Protein AF-A0A537E301-F1 (afdb_monomer_lite)

Structure (mmCIF, N/CA/C/O backbone):
data_AF-A0A537E301-F1
#
_entry.id   AF-A0A537E301-F1
#
loop_
_atom_site.group_PDB
_atom_site.id
_atom_site.type_symbol
_atom_site.label_atom_id
_atom_site.label_alt_id
_atom_site.label_comp_id
_atom_site.label_asym_id
_atom_site.label_entity_id
_atom_site.label_seq_id
_atom_site.pdbx_PDB_ins_code
_atom_site.Cartn_x
_atom_site.Cartn_y
_atom_site.Cartn_z
_atom_site.occupancy
_atom_site.B_iso_or_equiv
_atom_site.auth_seq_id
_atom_site.auth_comp_id
_atom_site.auth_asym_id
_atom_site.auth_atom_id
_atom_site.pdbx_PDB_model_num
ATOM 1 N N . MET A 1 1 ? -23.991 2.949 22.597 1.00 38.22 1 MET A N 1
ATOM 2 C CA . MET A 1 1 ? -23.274 2.949 21.305 1.00 38.22 1 MET A CA 1
ATOM 3 C C . MET A 1 1 ? -21.821 3.280 21.598 1.00 38.22 1 MET A C 1
ATOM 5 O O . MET A 1 1 ? -21.484 4.445 21.766 1.00 38.22 1 MET A O 1
ATOM 9 N N . THR A 1 2 ? -20.986 2.268 21.814 1.00 41.47 2 THR A N 1
ATOM 10 C CA . THR A 1 2 ? -19.544 2.465 21.977 1.00 41.47 2 THR A CA 1
ATOM 11 C C . THR A 1 2 ? -19.004 2.972 20.644 1.00 41.47 2 THR A C 1
ATOM 13 O O . THR A 1 2 ? -19.087 2.281 19.634 1.00 41.47 2 THR A O 1
ATOM 16 N N . LYS A 1 3 ? -18.528 4.223 20.621 1.00 44.59 3 LYS A N 1
ATOM 17 C CA . LYS A 1 3 ? -17.743 4.755 19.505 1.00 44.59 3 LYS A CA 1
ATOM 18 C C . LYS A 1 3 ? -16.579 3.787 19.300 1.00 44.59 3 LYS A C 1
ATOM 20 O O . LYS A 1 3 ? -15.755 3.647 20.201 1.00 44.59 3 LYS A O 1
ATOM 25 N N . GLY A 1 4 ? -16.575 3.071 18.176 1.00 47.84 4 GLY A N 1
ATOM 26 C CA . GLY A 1 4 ? -15.449 2.233 17.790 1.00 47.84 4 GLY A CA 1
ATOM 27 C C . GLY A 1 4 ? -14.208 3.111 17.785 1.00 47.84 4 GLY A C 1
ATOM 28 O O . GLY A 1 4 ? -14.200 4.168 17.156 1.00 47.84 4 GLY A O 1
ATOM 29 N N . VAL A 1 5 ? -13.206 2.731 18.571 1.00 54.94 5 VAL A N 1
ATOM 30 C CA . VAL A 1 5 ? -11.879 3.335 18.490 1.00 54.94 5 VAL A CA 1
ATOM 31 C C . VAL A 1 5 ? -11.424 3.088 17.056 1.00 54.94 5 VAL A C 1
ATOM 33 O O . VAL A 1 5 ? -11.218 1.932 16.696 1.00 54.94 5 VAL A O 1
ATOM 36 N N . GLY A 1 6 ? -11.387 4.135 16.224 1.00 59.81 6 GLY A N 1
ATOM 37 C CA . GLY A 1 6 ? -10.941 4.018 14.834 1.00 59.81 6 GLY A CA 1
ATOM 38 C C . GLY A 1 6 ? -9.597 3.304 14.812 1.00 59.81 6 GLY A C 1
ATOM 39 O O . GLY A 1 6 ? -8.705 3.643 15.599 1.00 59.81 6 GLY A O 1
ATOM 40 N N . MET A 1 7 ? -9.484 2.258 14.001 1.00 72.75 7 MET A N 1
ATOM 41 C CA . MET A 1 7 ? -8.268 1.461 13.962 1.00 72.75 7 MET A CA 1
ATOM 42 C C . MET A 1 7 ? -7.192 2.288 13.258 1.00 72.75 7 MET A C 1
ATOM 44 O O . MET A 1 7 ? -7.309 2.631 12.088 1.00 72.75 7 MET A O 1
ATOM 48 N N . VAL A 1 8 ? -6.133 2.643 13.983 1.00 84.56 8 VAL A N 1
ATOM 49 C CA . VAL A 1 8 ? -5.005 3.406 13.432 1.00 84.56 8 VAL A CA 1
ATOM 50 C C . VAL A 1 8 ? -3.936 2.426 12.961 1.00 84.56 8 VAL A C 1
ATOM 52 O O . VAL A 1 8 ? -3.671 1.433 13.645 1.00 84.56 8 VAL A O 1
ATOM 55 N N . LEU A 1 9 ? -3.309 2.703 11.812 1.00 88.69 9 LEU A N 1
ATOM 56 C CA . LEU A 1 9 ? -2.169 1.915 11.341 1.00 88.69 9 LEU A CA 1
ATOM 57 C C . LEU A 1 9 ? -1.079 1.905 12.414 1.00 88.69 9 LEU A C 1
ATOM 59 O O . LEU A 1 9 ? -0.742 2.945 12.994 1.00 88.69 9 LEU A O 1
ATOM 63 N N . THR A 1 10 ? -0.465 0.746 12.638 1.00 92.62 10 THR A N 1
ATOM 64 C CA . THR A 1 10 ? 0.740 0.691 13.468 1.00 92.62 10 THR A CA 1
ATOM 65 C C . THR A 1 10 ? 1.881 1.471 12.801 1.00 92.62 10 THR A C 1
ATOM 67 O O . THR A 1 10 ? 1.886 1.651 11.577 1.00 92.62 10 THR A O 1
ATOM 70 N N . PRO A 1 11 ? 2.907 1.905 13.561 1.00 92.19 11 PRO A N 1
ATOM 71 C CA . PRO A 1 11 ? 4.061 2.588 12.980 1.00 92.19 11 PRO A CA 1
ATOM 72 C C . PRO A 1 11 ? 4.705 1.811 11.822 1.00 92.19 11 PRO A C 1
ATOM 74 O O . PRO A 1 11 ? 5.021 2.404 10.795 1.00 92.19 11 PRO A O 1
ATOM 77 N N . ARG A 1 12 ? 4.810 0.479 11.939 1.00 90.06 12 ARG A N 1
ATOM 78 C CA . ARG A 1 12 ? 5.416 -0.390 10.918 1.00 90.06 12 ARG A CA 1
ATOM 79 C C . ARG A 1 12 ? 4.578 -0.484 9.638 1.00 90.06 12 ARG A C 1
ATOM 81 O O . ARG A 1 12 ? 5.137 -0.515 8.541 1.00 90.06 12 ARG A O 1
ATOM 88 N N . GLU A 1 13 ? 3.253 -0.527 9.767 1.00 93.06 13 GLU A N 1
ATOM 89 C CA . GLU A 1 13 ? 2.317 -0.566 8.632 1.00 93.06 13 GLU A CA 1
ATOM 90 C C . GLU A 1 13 ? 2.251 0.789 7.922 1.00 93.06 13 GLU A C 1
ATOM 92 O O . GLU A 1 13 ? 2.296 0.852 6.693 1.00 93.06 13 GLU A O 1
ATOM 97 N N . ARG A 1 14 ? 2.229 1.888 8.687 1.00 93.75 14 ARG A N 1
ATOM 98 C CA . ARG A 1 14 ? 2.325 3.251 8.146 1.00 93.75 14 ARG A CA 1
ATOM 99 C C . ARG A 1 14 ? 3.624 3.443 7.373 1.00 93.75 14 ARG A C 1
ATOM 101 O O . ARG A 1 14 ? 3.610 4.003 6.276 1.00 93.75 14 ARG A O 1
ATOM 108 N N . GLU A 1 15 ? 4.738 2.987 7.938 1.00 92.50 15 GLU A N 1
ATOM 109 C CA . GLU A 1 15 ? 6.046 3.052 7.293 1.00 92.50 15 GLU A CA 1
ATOM 110 C C . GLU A 1 15 ? 6.073 2.215 6.009 1.00 92.50 15 GLU A C 1
ATOM 112 O O . GLU A 1 15 ? 6.563 2.699 4.995 1.00 92.50 15 GLU A O 1
ATOM 117 N N . LEU A 1 16 ? 5.484 1.008 6.012 1.00 92.12 16 LEU A N 1
ATOM 118 C CA . LEU A 1 16 ? 5.372 0.176 4.808 1.00 92.12 16 LEU A CA 1
ATOM 119 C C . LEU A 1 16 ? 4.625 0.912 3.689 1.00 92.12 16 LEU A C 1
ATOM 121 O O . LEU A 1 16 ? 5.160 1.091 2.600 1.00 92.12 16 LEU A O 1
ATOM 125 N N . MET A 1 17 ? 3.409 1.383 3.977 1.00 92.62 17 MET A N 1
ATOM 126 C CA . MET A 1 17 ? 2.565 2.092 3.009 1.00 92.62 17 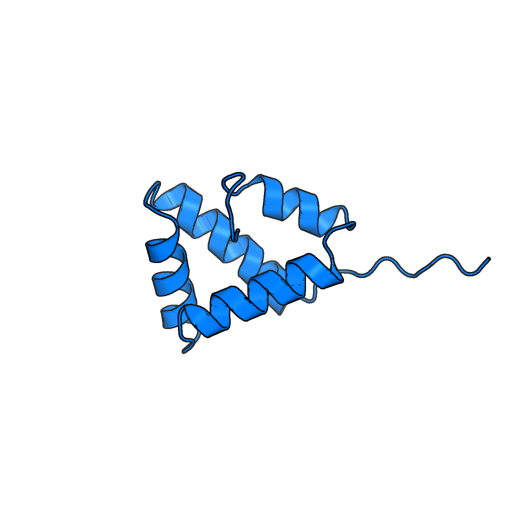MET A CA 1
ATOM 127 C C . MET A 1 17 ? 3.234 3.372 2.489 1.00 92.62 17 MET A C 1
ATOM 129 O O . MET A 1 17 ? 3.139 3.702 1.308 1.00 92.62 17 MET A O 1
ATOM 133 N N . THR A 1 18 ? 3.940 4.089 3.365 1.00 92.38 18 THR A N 1
ATOM 134 C CA . THR A 1 18 ? 4.694 5.292 2.989 1.00 92.38 18 THR A CA 1
ATOM 135 C C . THR A 1 18 ? 5.884 4.951 2.097 1.00 92.38 18 THR A C 1
ATOM 137 O O . THR A 1 18 ? 6.089 5.630 1.093 1.00 92.38 18 THR A O 1
ATOM 140 N N . GLY A 1 19 ? 6.634 3.898 2.434 1.00 89.75 19 GLY A N 1
ATOM 141 C CA . GLY A 1 19 ? 7.758 3.403 1.643 1.00 89.75 19 GLY A CA 1
ATOM 142 C C . GLY A 1 19 ? 7.328 3.011 0.234 1.00 89.75 19 GLY A C 1
ATOM 143 O O . GLY A 1 19 ? 7.910 3.501 -0.727 1.00 89.75 19 GLY A O 1
ATOM 144 N N . MET A 1 20 ? 6.236 2.251 0.106 1.00 89.81 20 MET A N 1
ATOM 145 C CA . MET A 1 20 ? 5.666 1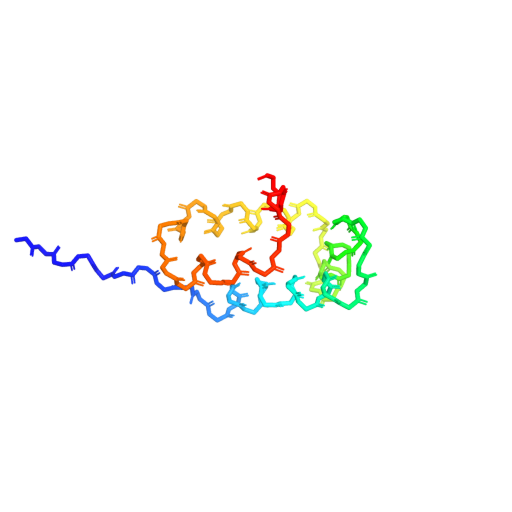.895 -1.198 1.00 89.81 20 MET A CA 1
ATOM 146 C C . MET A 1 20 ? 5.309 3.133 -2.030 1.00 89.81 20 MET A C 1
ATOM 148 O O . MET A 1 20 ? 5.667 3.215 -3.202 1.00 89.81 20 MET A O 1
ATOM 152 N N . GLY A 1 21 ? 4.639 4.119 -1.420 1.00 88.19 21 GLY A N 1
ATOM 153 C CA . GLY A 1 21 ? 4.275 5.370 -2.094 1.00 88.19 21 GLY A CA 1
ATOM 154 C C . GLY A 1 21 ? 5.484 6.183 -2.551 1.00 88.19 21 GLY A C 1
ATOM 155 O O . GLY A 1 21 ? 5.441 6.800 -3.611 1.00 88.19 21 GLY A O 1
ATOM 156 N N . ASN A 1 22 ? 6.562 6.179 -1.769 1.00 87.56 22 ASN A N 1
ATOM 157 C CA . ASN A 1 22 ? 7.798 6.868 -2.124 1.00 87.56 22 ASN A CA 1
ATOM 158 C C . ASN A 1 22 ? 8.535 6.143 -3.260 1.00 87.56 22 ASN A C 1
ATOM 160 O O . ASN A 1 22 ? 8.899 6.790 -4.235 1.00 87.56 22 ASN A O 1
ATOM 164 N N . CYS A 1 23 ? 8.701 4.819 -3.169 1.00 83.38 23 CYS A N 1
ATOM 165 C CA . CYS A 1 23 ? 9.342 4.017 -4.215 1.00 83.38 23 CYS A CA 1
ATOM 166 C C . CYS A 1 23 ? 8.603 4.151 -5.549 1.00 83.38 23 CYS A C 1
ATOM 168 O O . CYS A 1 23 ? 9.228 4.436 -6.564 1.00 83.38 23 CYS A O 1
ATOM 170 N N . TYR A 1 24 ? 7.272 4.041 -5.542 1.00 83.69 24 TYR A N 1
ATOM 171 C CA . TYR A 1 24 ? 6.477 4.204 -6.757 1.00 83.69 24 TYR A CA 1
ATOM 172 C C . TYR A 1 24 ? 6.643 5.600 -7.383 1.00 83.69 24 TYR A C 1
ATOM 174 O O . TYR A 1 24 ? 6.865 5.716 -8.585 1.00 83.69 24 TYR A O 1
ATOM 182 N N . ALA A 1 25 ? 6.590 6.662 -6.571 1.00 83.19 25 ALA A N 1
ATOM 183 C CA . ALA A 1 25 ? 6.747 8.033 -7.057 1.00 83.19 25 ALA A CA 1
ATOM 184 C C . ALA A 1 25 ? 8.154 8.332 -7.601 1.00 83.19 25 ALA A C 1
ATOM 186 O O . ALA A 1 25 ? 8.299 9.203 -8.450 1.00 83.19 25 ALA A O 1
ATOM 187 N N . SER A 1 26 ? 9.186 7.653 -7.096 1.00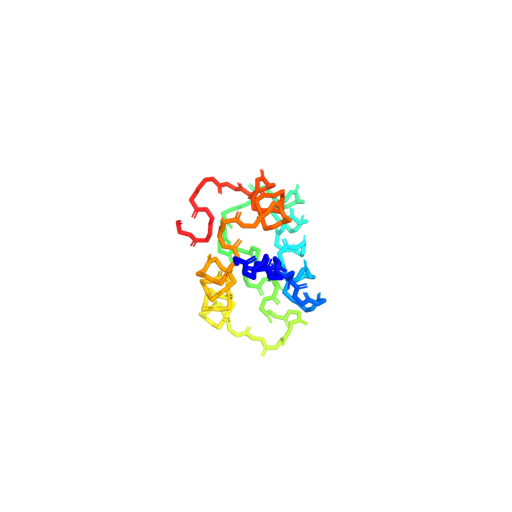 79.75 26 SER A N 1
ATOM 188 C CA . SER A 1 26 ? 10.562 7.831 -7.566 1.00 79.75 26 SER A CA 1
ATOM 189 C C . SER A 1 26 ? 10.877 7.011 -8.813 1.00 79.75 26 SER A C 1
ATOM 191 O O . SER A 1 26 ? 11.586 7.508 -9.682 1.00 79.75 26 SER A O 1
ATOM 193 N N . CYS A 1 27 ? 10.371 5.781 -8.903 1.00 70.69 27 CYS A N 1
ATOM 194 C CA . CYS A 1 27 ? 10.706 4.881 -10.003 1.00 70.69 27 CYS A CA 1
ATOM 195 C C . CYS A 1 27 ? 9.796 5.084 -11.221 1.00 70.69 27 CYS A C 1
ATOM 197 O O . CYS A 1 27 ? 10.266 4.936 -12.339 1.00 70.69 27 CYS A O 1
ATOM 199 N N . HIS A 1 28 ? 8.512 5.435 -11.039 1.00 66.62 28 HIS A N 1
ATOM 200 C CA . HIS A 1 28 ? 7.501 5.420 -12.115 1.00 66.62 28 HIS A CA 1
ATOM 201 C C . HIS A 1 28 ? 7.447 4.090 -12.906 1.00 66.62 28 HIS A C 1
ATOM 203 O O . HIS A 1 28 ? 6.941 4.049 -14.025 1.00 66.62 28 HIS A O 1
ATOM 209 N N . GLU A 1 29 ? 7.974 3.015 -12.320 1.00 61.50 29 GLU A N 1
ATOM 210 C CA . GLU A 1 29 ? 8.093 1.683 -12.909 1.00 61.50 29 GLU A CA 1
ATOM 211 C C . GLU A 1 29 ? 6.927 0.783 -12.487 1.00 61.50 29 GLU A C 1
ATOM 213 O O . GLU A 1 29 ? 6.172 1.097 -11.557 1.00 61.50 29 GLU A O 1
ATOM 218 N N . ASP A 1 30 ? 6.805 -0.352 -13.179 1.00 69.44 30 ASP A N 1
ATOM 219 C CA . ASP A 1 30 ? 5.835 -1.397 -12.875 1.00 69.44 30 ASP A CA 1
ATOM 220 C C . ASP A 1 30 ? 5.887 -1.789 -11.390 1.00 69.44 30 ASP A C 1
ATOM 222 O O . ASP A 1 30 ? 6.945 -1.900 -10.767 1.00 69.44 30 ASP A O 1
ATOM 226 N N . PHE A 1 31 ? 4.703 -2.005 -10.820 1.00 74.31 31 PHE A N 1
ATOM 227 C CA . PHE A 1 31 ? 4.457 -2.211 -9.390 1.00 74.31 31 PHE A CA 1
ATOM 228 C C . PHE A 1 31 ? 5.323 -3.301 -8.725 1.00 74.31 31 PHE A C 1
ATOM 230 O O . PHE A 1 31 ? 5.581 -3.225 -7.520 1.00 74.31 31 PHE A O 1
ATOM 237 N N . GLU A 1 32 ? 5.801 -4.289 -9.483 1.00 80.44 32 GLU A N 1
ATOM 238 C CA . GLU A 1 32 ? 6.657 -5.355 -8.955 1.00 80.44 32 GLU A CA 1
ATOM 239 C C . GLU A 1 32 ? 8.002 -4.840 -8.440 1.00 80.44 32 GLU A C 1
ATOM 241 O O . GLU A 1 32 ? 8.461 -5.294 -7.391 1.00 80.44 32 GLU A O 1
ATOM 246 N N . HIS A 1 33 ? 8.593 -3.830 -9.079 1.00 83.31 33 HIS A N 1
ATOM 247 C CA . HIS A 1 33 ? 9.913 -3.355 -8.674 1.00 83.31 33 HIS A CA 1
ATOM 248 C C . HIS A 1 33 ? 9.909 -2.660 -7.294 1.00 83.31 33 HIS A C 1
ATOM 250 O O . HIS A 1 33 ? 10.718 -3.018 -6.432 1.00 83.31 33 HIS A O 1
ATOM 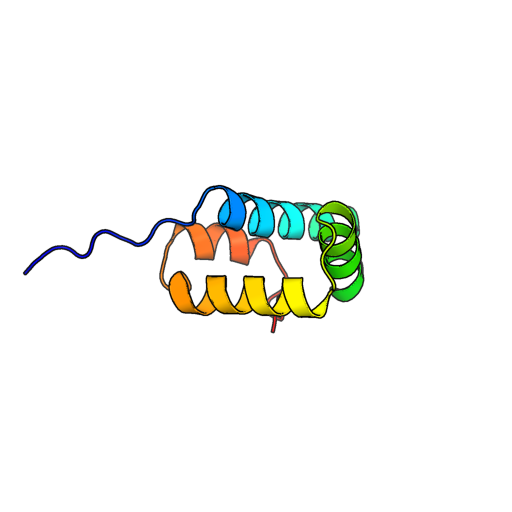256 N N . PRO A 1 34 ? 8.953 -1.760 -6.971 1.00 84.62 34 PRO A N 1
ATOM 257 C CA . PRO A 1 34 ? 8.781 -1.262 -5.606 1.00 84.62 34 PRO A CA 1
ATOM 258 C C . PRO A 1 34 ? 8.590 -2.359 -4.547 1.00 84.62 34 PRO A C 1
ATOM 260 O O . PRO A 1 34 ? 9.077 -2.206 -3.424 1.00 84.62 34 PRO A O 1
ATOM 263 N N . LEU A 1 35 ? 7.900 -3.461 -4.874 1.00 87.50 35 LEU A N 1
ATOM 264 C CA . LEU A 1 35 ? 7.726 -4.583 -3.945 1.00 87.50 35 LEU A CA 1
ATOM 265 C C . LEU A 1 35 ? 9.049 -5.299 -3.670 1.00 87.50 35 LEU A C 1
ATOM 267 O O . LEU A 1 35 ? 9.335 -5.611 -2.515 1.00 87.50 35 LEU A O 1
ATOM 271 N N . GLU A 1 36 ? 9.862 -5.528 -4.702 1.00 87.94 36 GLU A N 1
ATOM 272 C CA . GLU A 1 36 ? 11.200 -6.110 -4.562 1.00 87.94 36 GLU A CA 1
ATOM 273 C C . GLU A 1 36 ? 12.110 -5.222 -3.714 1.00 87.94 36 GLU A C 1
ATOM 275 O O . GLU A 1 36 ? 12.757 -5.705 -2.785 1.00 87.94 36 GLU A O 1
ATOM 280 N N . MET A 1 37 ? 12.132 -3.911 -3.979 1.00 84.88 37 MET A N 1
ATOM 281 C CA . MET A 1 37 ? 12.952 -2.957 -3.227 1.00 84.88 37 MET A CA 1
ATOM 282 C C . MET A 1 37 ? 12.580 -2.933 -1.742 1.00 84.88 37 MET A C 1
ATOM 284 O O . MET A 1 37 ? 13.450 -3.015 -0.870 1.00 84.88 37 MET A O 1
ATOM 288 N N . VAL A 1 38 ? 11.282 -2.841 -1.442 1.00 86.12 38 VAL A N 1
ATOM 289 C CA . VAL A 1 38 ? 10.780 -2.806 -0.064 1.00 86.12 38 VAL A CA 1
ATOM 290 C C . VAL A 1 38 ? 10.947 -4.158 0.628 1.00 86.12 38 VAL A C 1
ATOM 292 O O . VAL A 1 38 ? 11.274 -4.190 1.816 1.00 86.12 38 VAL A O 1
ATOM 295 N N . GLY A 1 39 ? 10.770 -5.262 -0.101 1.00 88.44 39 GLY A N 1
ATOM 296 C CA . GLY A 1 39 ? 11.042 -6.613 0.383 1.00 88.44 39 GLY A CA 1
ATOM 297 C C . GLY A 1 39 ? 12.507 -6.779 0.777 1.00 88.44 39 GLY A C 1
ATOM 298 O O . GLY A 1 39 ? 12.803 -7.065 1.938 1.00 88.44 39 GLY A O 1
ATOM 299 N N . ASN A 1 40 ? 13.427 -6.475 -0.140 1.00 87.81 40 ASN A N 1
ATOM 300 C CA . ASN A 1 40 ? 14.871 -6.553 0.085 1.00 87.81 40 ASN A CA 1
ATOM 301 C C . ASN A 1 40 ? 15.323 -5.687 1.267 1.00 87.81 40 ASN A C 1
ATOM 303 O O . ASN A 1 40 ? 16.046 -6.169 2.138 1.00 87.81 40 ASN A O 1
ATOM 307 N N . ALA A 1 41 ? 14.841 -4.443 1.363 1.00 85.81 41 ALA A N 1
ATOM 308 C CA . ALA A 1 41 ? 15.164 -3.545 2.475 1.00 85.81 41 ALA A CA 1
ATOM 309 C C . ALA A 1 41 ? 14.707 -4.078 3.849 1.00 85.81 41 ALA A C 1
ATOM 311 O O . ALA A 1 41 ? 15.199 -3.632 4.885 1.00 85.81 41 ALA A O 1
ATOM 312 N N . ARG A 1 42 ? 13.754 -5.018 3.869 1.00 86.19 42 ARG A N 1
ATOM 313 C CA . ARG A 1 42 ? 13.134 -5.573 5.080 1.00 86.19 42 ARG A CA 1
ATOM 314 C C . ARG A 1 42 ? 13.441 -7.056 5.298 1.00 86.19 42 ARG A C 1
ATOM 316 O O . ARG A 1 42 ? 12.938 -7.621 6.268 1.00 86.19 42 ARG A O 1
ATOM 323 N N . GLY A 1 43 ? 14.246 -7.674 4.429 1.00 91.75 43 GLY A N 1
ATOM 324 C CA . GLY A 1 43 ? 14.523 -9.113 4.457 1.00 91.75 43 GLY A CA 1
ATOM 325 C C . GLY A 1 43 ? 13.279 -9.974 4.208 1.00 91.75 43 GLY A C 1
ATOM 326 O O . GLY A 1 43 ? 13.147 -11.039 4.804 1.00 91.75 43 GLY A O 1
ATOM 327 N N . LEU A 1 44 ? 12.348 -9.486 3.386 1.00 92.69 44 LEU A N 1
ATOM 328 C CA . LEU A 1 44 ? 11.085 -10.141 3.051 1.00 92.69 44 LEU A CA 1
ATOM 329 C C . LEU A 1 44 ? 11.034 -10.492 1.565 1.00 92.69 44 LEU A C 1
ATOM 331 O O . LEU A 1 44 ? 11.586 -9.781 0.727 1.00 92.69 44 LEU A O 1
ATOM 335 N N . THR A 1 45 ? 10.304 -11.553 1.235 1.00 94.25 45 THR A N 1
ATOM 336 C CA . THR A 1 45 ? 9.954 -11.854 -0.155 1.00 94.25 45 THR A CA 1
ATOM 337 C C . THR A 1 45 ? 8.837 -10.936 -0.648 1.00 94.25 45 THR A C 1
ATOM 339 O O . THR A 1 45 ? 8.068 -10.378 0.140 1.00 94.25 45 THR A O 1
ATOM 342 N N . VAL A 1 46 ? 8.699 -10.824 -1.969 1.00 91.00 46 VAL A N 1
ATOM 343 C CA . VAL A 1 46 ? 7.601 -10.078 -2.598 1.00 91.00 46 VAL A CA 1
ATOM 344 C C . VAL A 1 46 ? 6.233 -10.580 -2.121 1.00 91.00 46 VAL A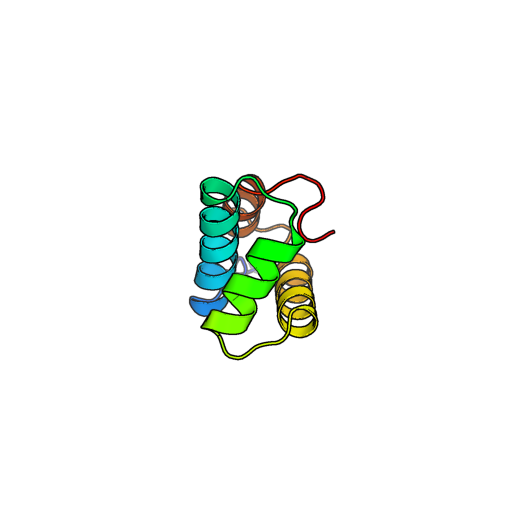 C 1
ATOM 346 O O . VAL A 1 46 ? 5.381 -9.770 -1.762 1.00 91.00 46 VAL A O 1
ATOM 349 N N . ASP A 1 47 ? 6.037 -11.897 -2.027 1.00 92.31 47 ASP A N 1
ATOM 350 C CA . ASP A 1 47 ? 4.771 -12.485 -1.565 1.00 92.31 47 ASP A CA 1
ATOM 351 C C . ASP A 1 47 ? 4.453 -12.131 -0.111 1.00 92.31 47 ASP A C 1
ATOM 353 O O . ASP A 1 47 ? 3.305 -11.844 0.227 1.00 92.31 47 ASP A O 1
ATOM 357 N N . GLN A 1 48 ? 5.470 -12.078 0.755 1.00 93.62 48 GLN A N 1
ATOM 358 C CA . GLN A 1 48 ? 5.291 -11.631 2.135 1.00 93.62 48 GLN A CA 1
ATOM 359 C C . GLN A 1 48 ? 4.878 -10.158 2.191 1.00 93.62 48 GLN A C 1
ATOM 361 O O . GLN A 1 48 ? 3.994 -9.801 2.969 1.00 93.62 48 GLN A O 1
ATOM 366 N N . VAL A 1 49 ? 5.471 -9.302 1.353 1.00 92.69 49 VAL A N 1
ATOM 367 C CA . VAL A 1 49 ? 5.073 -7.890 1.262 1.00 92.69 49 VAL A CA 1
ATOM 368 C C . VAL A 1 49 ? 3.639 -7.764 0.738 1.00 92.69 49 VAL A C 1
ATOM 370 O O . VAL A 1 49 ? 2.856 -7.018 1.326 1.00 92.69 49 VAL A O 1
ATOM 373 N N . LYS A 1 50 ? 3.261 -8.518 -0.304 1.00 92.31 50 LYS A N 1
ATOM 374 C CA . LYS A 1 50 ? 1.885 -8.554 -0.831 1.00 92.31 50 LYS A CA 1
ATOM 375 C C . LYS A 1 50 ? 0.884 -8.971 0.252 1.00 92.31 50 LYS A C 1
ATOM 377 O O . LYS A 1 50 ? -0.092 -8.254 0.463 1.00 92.31 50 LYS A O 1
ATOM 382 N N . GLY A 1 51 ? 1.171 -10.039 1.001 1.00 93.75 51 GLY A N 1
ATOM 383 C CA . GLY A 1 51 ? 0.328 -10.491 2.113 1.00 93.75 51 GLY A CA 1
ATOM 384 C C . GLY A 1 51 ? 0.194 -9.445 3.225 1.00 93.75 51 GLY A C 1
ATOM 385 O O . GLY A 1 51 ? -0.904 -9.177 3.702 1.00 93.75 51 GLY A O 1
ATOM 386 N N . MET A 1 52 ? 1.284 -8.758 3.583 1.00 93.25 52 MET A N 1
ATOM 387 C CA . MET A 1 52 ? 1.222 -7.655 4.551 1.00 93.25 52 MET A CA 1
ATOM 388 C C . MET A 1 52 ? 0.359 -6.485 4.054 1.00 93.25 52 MET A C 1
ATOM 390 O O . MET A 1 52 ? -0.375 -5.887 4.839 1.00 93.25 52 MET A O 1
ATOM 394 N N . LEU A 1 53 ? 0.445 -6.127 2.771 1.00 93.12 53 LEU A N 1
ATOM 395 C CA . LEU A 1 53 ? -0.364 -5.052 2.190 1.00 93.12 53 LEU A CA 1
ATOM 396 C C . LEU A 1 53 ? -1.850 -5.434 2.107 1.00 93.12 53 LEU A C 1
ATOM 398 O O . LEU A 1 53 ? -2.711 -4.579 2.332 1.00 93.12 53 LEU A O 1
ATOM 402 N N . GLU A 1 54 ? -2.151 -6.701 1.821 1.00 93.19 54 GLU A N 1
ATOM 403 C CA . GLU A 1 54 ? -3.507 -7.248 1.863 1.00 93.19 54 GLU A CA 1
ATOM 404 C C . GLU A 1 54 ? -4.085 -7.196 3.281 1.00 93.19 54 GLU A C 1
ATOM 406 O O . GLU A 1 54 ? -5.165 -6.636 3.479 1.00 93.19 54 GLU A O 1
ATOM 411 N N . ASP A 1 55 ? -3.331 -7.649 4.284 1.00 92.69 55 ASP A N 1
ATOM 412 C CA . ASP A 1 55 ? -3.728 -7.566 5.692 1.00 92.69 55 ASP A CA 1
ATOM 413 C C . ASP A 1 55 ? -4.037 -6.123 6.115 1.00 92.69 55 ASP A C 1
ATOM 415 O O . ASP A 1 55 ? -5.037 -5.864 6.790 1.00 92.69 55 ASP A O 1
ATOM 419 N N . ILE A 1 56 ? -3.197 -5.163 5.710 1.00 92.56 56 ILE A N 1
ATOM 420 C CA . ILE A 1 56 ? -3.414 -3.736 5.987 1.00 92.56 56 ILE A CA 1
ATOM 421 C C . ILE A 1 56 ? -4.699 -3.249 5.307 1.00 92.56 56 ILE A C 1
ATOM 423 O O . ILE A 1 56 ? -5.496 -2.549 5.932 1.00 92.56 56 ILE A O 1
ATOM 427 N N . ARG A 1 57 ? -4.935 -3.621 4.043 1.00 91.56 57 ARG A N 1
ATOM 428 C CA . ARG A 1 57 ? -6.160 -3.260 3.313 1.00 91.56 57 ARG A CA 1
ATOM 429 C C . ARG A 1 57 ? -7.407 -3.814 4.001 1.00 91.56 57 ARG A C 1
ATOM 431 O O . ARG A 1 57 ? -8.384 -3.083 4.136 1.00 91.56 57 ARG A O 1
ATOM 438 N N . VAL A 1 58 ? -7.387 -5.072 4.434 1.00 92.00 58 VAL A N 1
ATOM 439 C CA . VAL A 1 58 ? -8.525 -5.716 5.109 1.00 92.00 58 VAL A CA 1
ATOM 440 C C . VAL A 1 58 ? -8.811 -5.051 6.457 1.00 92.00 58 VAL A C 1
ATOM 442 O O . VAL A 1 58 ? -9.966 -4.765 6.763 1.00 92.00 58 VAL A O 1
ATOM 445 N N . LYS A 1 59 ? -7.771 -4.760 7.247 1.00 91.38 59 LYS A N 1
ATOM 446 C CA . LYS A 1 59 ? -7.910 -4.155 8.583 1.00 91.38 59 LYS A CA 1
ATOM 447 C C . LYS A 1 59 ? -8.332 -2.687 8.540 1.00 91.38 59 LYS A C 1
ATOM 449 O O . LYS A 1 59 ? -9.175 -2.272 9.327 1.00 91.38 59 LYS A O 1
ATOM 454 N N . TYR A 1 60 ? -7.733 -1.904 7.643 1.00 92.81 60 TYR A N 1
ATOM 455 C CA . TYR A 1 60 ? -7.800 -0.439 7.670 1.00 92.81 60 TYR A CA 1
ATOM 456 C C . TYR A 1 60 ? -8.468 0.163 6.430 1.00 92.81 60 TYR A C 1
ATOM 458 O O . TYR A 1 60 ? -8.471 1.379 6.272 1.00 92.81 60 TYR A O 1
ATOM 466 N N . GLY A 1 61 ? -9.046 -0.645 5.538 1.00 89.38 61 GLY A N 1
ATOM 467 C CA . GLY A 1 61 ? -9.592 -0.185 4.258 1.00 89.38 61 GLY A CA 1
ATOM 468 C C . GLY A 1 61 ? -10.617 0.949 4.365 1.00 89.38 61 GLY A C 1
ATOM 469 O O . GLY A 1 61 ? -10.695 1.781 3.469 1.00 89.38 61 GLY A O 1
ATOM 470 N N . GLY A 1 62 ? -11.380 1.029 5.457 1.00 89.19 62 GLY A N 1
ATOM 471 C CA . GLY A 1 62 ? -12.332 2.122 5.705 1.00 89.19 62 GLY A CA 1
ATOM 472 C C . GLY A 1 62 ? -11.734 3.363 6.377 1.00 89.19 62 GLY A C 1
ATOM 473 O O . GLY A 1 62 ? -12.421 4.371 6.517 1.00 89.19 62 GLY A O 1
ATOM 474 N N . GLU A 1 63 ? -10.475 3.305 6.805 1.00 91.12 63 GLU A N 1
ATOM 475 C CA . GLU A 1 63 ? -9.861 4.321 7.654 1.00 91.12 63 GLU A CA 1
ATOM 476 C C . GLU A 1 63 ? -9.251 5.454 6.821 1.00 91.12 63 GLU A C 1
ATOM 478 O O . GLU A 1 63 ? -8.571 5.238 5.813 1.00 91.12 63 GLU A O 1
ATOM 483 N N . VAL A 1 64 ? -9.454 6.696 7.270 1.00 92.12 64 VAL A N 1
ATOM 484 C CA . VAL A 1 64 ? -9.027 7.910 6.545 1.00 92.12 64 VAL A CA 1
ATOM 485 C C . VAL A 1 64 ? -7.519 7.924 6.298 1.00 92.12 64 VAL A C 1
ATOM 487 O O . VAL A 1 64 ? -7.057 8.319 5.226 1.00 92.12 64 VAL A O 1
ATOM 490 N N . GLU A 1 65 ? -6.735 7.481 7.282 1.00 92.38 65 GLU A N 1
ATOM 491 C CA . GLU A 1 65 ? -5.282 7.442 7.154 1.00 92.38 65 GLU A CA 1
ATOM 492 C C . GLU A 1 65 ? -4.827 6.450 6.076 1.00 92.38 65 GLU A C 1
ATOM 494 O O . GLU A 1 65 ? -3.984 6.801 5.243 1.00 92.38 65 GLU A O 1
ATOM 499 N N . TYR A 1 66 ? -5.410 5.248 6.058 1.00 92.81 66 TYR A N 1
ATOM 500 C CA . TYR A 1 66 ? -5.150 4.263 5.013 1.00 92.81 66 TYR A CA 1
ATOM 501 C C . TYR A 1 66 ? -5.490 4.841 3.640 1.00 92.81 66 TYR A C 1
ATOM 503 O O . TYR A 1 66 ? -4.643 4.824 2.750 1.00 92.81 66 TYR A O 1
ATOM 511 N N . GLN A 1 67 ? -6.686 5.419 3.487 1.00 92.56 67 GLN A N 1
ATOM 512 C CA . GLN A 1 67 ? -7.151 5.992 2.221 1.00 92.56 67 GLN A CA 1
ATOM 513 C C . GLN A 1 67 ? -6.218 7.093 1.704 1.00 92.56 67 GLN A C 1
ATOM 515 O O . GLN A 1 67 ? -5.889 7.127 0.517 1.00 92.56 67 GLN A O 1
ATOM 520 N N . ARG A 1 68 ? -5.702 7.950 2.596 1.00 93.25 68 ARG A N 1
ATOM 521 C CA . ARG A 1 68 ? -4.724 8.986 2.235 1.00 93.25 68 ARG A CA 1
ATOM 522 C C . ARG A 1 68 ? -3.421 8.393 1.697 1.00 93.25 68 ARG A C 1
ATOM 524 O O . ARG A 1 68 ? -2.885 8.896 0.714 1.00 93.25 68 ARG A O 1
ATOM 531 N N . LEU A 1 69 ? -2.885 7.358 2.348 1.00 92.94 69 LEU A N 1
ATOM 532 C CA . LEU A 1 69 ? -1.641 6.713 1.914 1.00 92.94 69 LEU A CA 1
ATOM 533 C C . LEU A 1 69 ? -1.853 5.904 0.632 1.00 92.94 69 LEU A C 1
ATOM 535 O O . LEU A 1 69 ? -1.060 6.014 -0.300 1.00 92.94 69 LEU A O 1
ATOM 539 N N . ARG A 1 70 ? -2.956 5.156 0.558 1.00 91.56 70 ARG A N 1
ATOM 540 C CA . ARG A 1 70 ? -3.360 4.370 -0.606 1.00 91.56 70 ARG A CA 1
ATOM 541 C C . ARG A 1 70 ? -3.586 5.242 -1.838 1.00 91.56 70 ARG A C 1
ATOM 543 O O . ARG A 1 70 ? -3.215 4.827 -2.929 1.00 91.56 70 ARG A O 1
ATOM 550 N N . GLY A 1 71 ? -4.130 6.447 -1.681 1.00 90.62 71 GLY A N 1
ATOM 551 C CA . GLY A 1 71 ? -4.361 7.386 -2.784 1.00 90.62 71 GLY A CA 1
ATOM 552 C C . GLY A 1 71 ? -3.092 7.889 -3.484 1.00 90.62 71 GLY A C 1
ATOM 553 O O . GLY A 1 71 ? -3.188 8.472 -4.558 1.00 90.62 71 GLY A O 1
ATOM 554 N N . ARG A 1 72 ? -1.903 7.652 -2.911 1.00 89.25 72 ARG A N 1
ATOM 555 C CA . ARG A 1 72 ? -0.603 7.981 -3.529 1.00 89.25 72 ARG A CA 1
ATOM 556 C C . ARG A 1 72 ? -0.118 6.916 -4.518 1.00 89.25 72 ARG A C 1
ATOM 558 O O . ARG A 1 72 ? 0.941 7.081 -5.113 1.00 89.25 72 ARG A O 1
ATOM 565 N N . LEU A 1 73 ? -0.855 5.817 -4.636 1.00 88.06 73 LEU A N 1
ATOM 566 C CA . LEU A 1 73 ? -0.493 4.626 -5.394 1.00 88.06 73 LEU A CA 1
ATOM 567 C C . LEU A 1 73 ? -1.513 4.392 -6.524 1.00 88.06 73 LEU A C 1
ATOM 569 O O . LEU A 1 73 ? -2.668 4.813 -6.387 1.00 88.06 73 LEU A O 1
ATOM 573 N N . PRO A 1 74 ? -1.137 3.689 -7.608 1.00 84.38 74 PRO A N 1
ATOM 574 C CA . PRO A 1 74 ? -2.042 3.321 -8.705 1.00 84.38 74 PRO A CA 1
ATOM 575 C C . PRO A 1 74 ? -3.319 2.625 -8.233 1.00 84.38 74 PRO A C 1
ATOM 577 O O . PRO A 1 74 ? -3.353 2.047 -7.150 1.00 84.38 74 PRO A O 1
ATOM 580 N N . LYS A 1 75 ? -4.413 2.676 -9.000 1.00 82.38 75 LYS A N 1
ATOM 581 C CA . LYS A 1 75 ? -5.714 2.103 -8.576 1.00 82.38 75 LYS A CA 1
ATOM 582 C C . LYS A 1 75 ? -5.703 0.576 -8.430 1.00 82.38 75 LYS A C 1
ATOM 584 O O . LYS A 1 75 ? -6.461 0.052 -7.631 1.00 82.38 75 LYS A O 1
ATOM 589 N N . ASP A 1 76 ? -4.808 -0.073 -9.141 1.00 79.31 76 ASP A N 1
ATOM 590 C CA . ASP A 1 76 ? -4.474 -1.497 -9.159 1.00 79.31 76 ASP A CA 1
ATOM 591 C C . ASP A 1 76 ? -3.442 -1.896 -8.084 1.00 79.31 76 ASP A C 1
ATOM 593 O O . ASP A 1 76 ? -3.055 -3.050 -7.961 1.00 79.31 76 ASP A O 1
ATOM 597 N N . PHE A 1 77 ? -2.994 -0.952 -7.253 1.00 72.50 77 PHE A N 1
ATOM 598 C CA . PHE A 1 77 ? -2.102 -1.234 -6.131 1.00 72.50 77 PHE A CA 1
ATOM 599 C C . PHE A 1 77 ? -2.872 -1.749 -4.893 1.00 72.50 77 PHE A C 1
ATOM 601 O O . PHE A 1 77 ? -3.876 -1.153 -4.500 1.00 72.50 77 PHE A O 1
ATOM 608 N N . PRO A 1 78 ? -2.398 -2.741 -4.126 1.00 63.69 78 PRO A N 1
ATOM 609 C CA . PRO A 1 78 ? -1.542 -3.854 -4.521 1.00 63.69 78 PRO A CA 1
ATOM 610 C C . PRO A 1 78 ? -2.305 -4.939 -5.313 1.00 63.69 78 PRO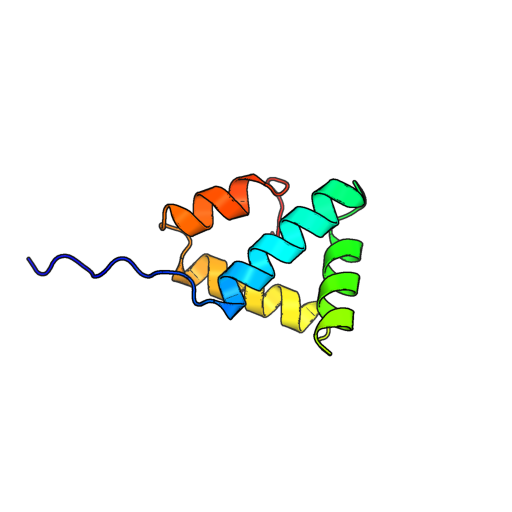 A C 1
ATOM 612 O O . PRO A 1 78 ? -1.684 -5.935 -5.667 1.00 63.69 78 PRO A O 1
ATOM 615 N N . PHE A 1 79 ? -3.624 -4.746 -5.514 1.00 62.84 79 PHE A N 1
ATOM 616 C CA . PHE A 1 79 ? -4.555 -5.464 -6.398 1.00 62.84 79 PHE A CA 1
ATOM 617 C C . PHE A 1 79 ? -5.751 -4.559 -6.734 1.00 62.84 79 PHE A C 1
ATOM 619 O O . PHE A 1 79 ? -6.358 -4.028 -5.759 1.00 62.84 79 PHE A O 1
#

Secondary structure (DSSP, 8-state):
-------PPPHHHHHHHHHHHHHHHHH---THHHHHHHHHHHT--HHHHHHHHHHHHHHHTT-HHHHHHHTTS-TTS--

Radius of gyration: 12.97 Å; chains: 1; bounding box: 38×22×35 Å

Foldseek 3Di:
DPPPPQDDDDPVLLVLLQQLLVVCVVPVDDSQVSLVVSQVVVVHDSVVSLVSVVVCCVRNVVPPSCCVSCVSDDPPVVD

pLDDT: mean 83.95, std 13.09, range [38.22, 94.25]

Sequence (79 aa):
MTKGVGMVLTPRERELMTGMGNCYASCHEDFEHPLEMVGNARGLTVDQVKGMLEDIRVKYGGEVEYQRLRGRLPKDFPF